Protein AF-A0A4Y7RJN4-F1 (afdb_monomer)

Secondary structure (DSSP, 8-state):
-GGGTT-EEEEEETT-SS-EEEEEEEEETTEEEEEE----SS----EEEETTSEEEEEE--

Structure (mmCIF,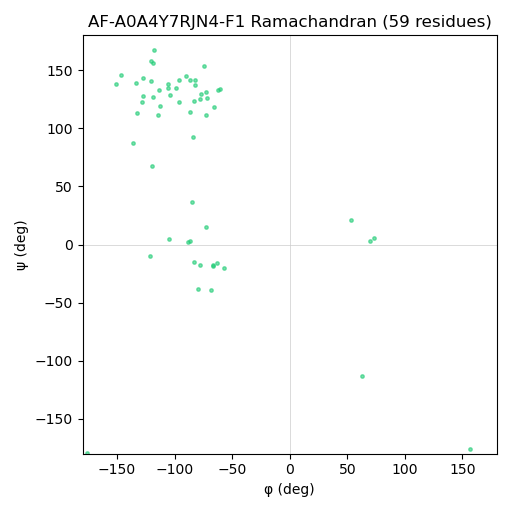 N/CA/C/O backbone):
data_AF-A0A4Y7RJN4-F1
#
_entry.id   AF-A0A4Y7RJN4-F1
#
loop_
_atom_site.group_PDB
_atom_site.id
_atom_site.type_symbol
_atom_site.label_atom_id
_atom_site.label_alt_id
_atom_site.label_comp_id
_atom_site.label_asym_id
_atom_site.label_entity_id
_atom_site.label_seq_id
_atom_site.pdbx_PDB_ins_code
_atom_site.Cartn_x
_atom_site.Cartn_y
_atom_site.Cartn_z
_atom_site.occupancy
_atom_site.B_iso_or_equiv
_atom_site.auth_seq_id
_atom_site.auth_comp_id
_atom_site.auth_asym_id
_atom_site.auth_atom_id
_atom_site.pdbx_PDB_model_num
ATOM 1 N N . MET A 1 1 ? -7.639 -0.150 10.015 1.00 68.38 1 MET A N 1
ATOM 2 C CA . MET A 1 1 ? -6.879 -0.025 8.750 1.00 68.38 1 MET A CA 1
ATOM 3 C C . MET A 1 1 ? -7.531 -0.785 7.593 1.00 68.38 1 MET A C 1
ATOM 5 O O . MET A 1 1 ? -7.137 -0.582 6.458 1.00 68.38 1 MET A O 1
ATOM 9 N N . GLU A 1 2 ? -8.569 -1.588 7.855 1.00 75.94 2 GLU A N 1
ATOM 10 C CA . GLU A 1 2 ? -9.323 -2.344 6.838 1.00 75.94 2 GLU A CA 1
ATOM 11 C C . GLU A 1 2 ? -9.940 -1.477 5.730 1.00 75.94 2 GLU A C 1
ATOM 13 O O . GLU A 1 2 ? -10.193 -1.966 4.641 1.00 75.94 2 GLU A O 1
ATOM 18 N N . TRP A 1 3 ? -10.112 -0.171 5.958 1.00 83.88 3 TRP A N 1
ATOM 19 C CA . TRP A 1 3 ? -10.613 0.771 4.951 1.00 83.88 3 TRP A CA 1
ATOM 20 C C . TRP A 1 3 ? -9.700 0.932 3.721 1.00 83.88 3 TRP A C 1
ATOM 22 O O . TRP A 1 3 ? -10.143 1.481 2.711 1.00 83.88 3 TRP A O 1
ATOM 32 N N . LEU A 1 4 ? -8.438 0.490 3.813 1.00 85.81 4 LEU A N 1
ATOM 33 C CA . LEU A 1 4 ? -7.495 0.478 2.696 1.00 85.81 4 LEU A CA 1
ATOM 34 C C . LEU A 1 4 ? -7.740 -0.679 1.725 1.00 85.81 4 LEU A C 1
ATOM 36 O O . LEU A 1 4 ? -7.243 -0.607 0.609 1.00 85.81 4 LEU A O 1
ATOM 40 N N . ASP A 1 5 ? -8.473 -1.723 2.115 1.00 90.19 5 ASP A N 1
ATOM 41 C CA . ASP A 1 5 ? -8.697 -2.873 1.241 1.00 90.19 5 ASP A CA 1
ATOM 42 C C . ASP A 1 5 ? -9.421 -2.469 -0.056 1.00 90.19 5 ASP A C 1
ATOM 44 O O . ASP A 1 5 ? -10.368 -1.673 -0.052 1.00 90.19 5 ASP A O 1
ATOM 48 N N . GLY A 1 6 ? -8.915 -2.956 -1.188 1.00 88.56 6 GLY A N 1
ATOM 49 C CA . GLY A 1 6 ? -9.358 -2.582 -2.531 1.00 88.56 6 GLY A CA 1
ATOM 50 C C . GLY A 1 6 ? -9.009 -1.151 -2.962 1.00 88.56 6 GLY A C 1
ATOM 51 O O . GLY A 1 6 ? -9.411 -0.732 -4.050 1.00 88.56 6 GLY A O 1
ATOM 52 N N . LYS A 1 7 ? -8.287 -0.367 -2.149 1.00 91.12 7 LYS A N 1
ATOM 53 C CA . LYS A 1 7 ? -7.858 0.990 -2.521 1.00 91.12 7 LYS A CA 1
ATOM 54 C C . LYS A 1 7 ? -6.546 0.962 -3.288 1.00 91.12 7 LYS A C 1
ATOM 56 O O . LYS A 1 7 ? -5.624 0.225 -2.942 1.00 91.12 7 LYS A O 1
ATOM 61 N N . ARG A 1 8 ? -6.442 1.833 -4.296 1.00 91.38 8 ARG A N 1
ATOM 62 C CA . ARG A 1 8 ? -5.159 2.155 -4.918 1.00 91.38 8 ARG A CA 1
ATOM 63 C C . ARG A 1 8 ? -4.397 3.111 -4.008 1.00 91.38 8 ARG A C 1
ATOM 65 O O . ARG A 1 8 ? -4.945 4.117 -3.556 1.00 91.38 8 ARG A O 1
ATOM 72 N N . VAL A 1 9 ? -3.148 2.786 -3.726 1.00 91.44 9 VAL A N 1
ATOM 73 C CA . VAL A 1 9 ? -2.279 3.537 -2.827 1.00 91.44 9 VAL A CA 1
ATOM 74 C C . VAL A 1 9 ? -0.970 3.860 -3.524 1.00 91.44 9 VAL A C 1
ATOM 76 O O . VAL A 1 9 ? -0.458 3.039 -4.277 1.00 91.44 9 VAL A O 1
ATOM 79 N N . PHE A 1 10 ? -0.436 5.045 -3.254 1.00 91.38 10 PHE A N 1
ATOM 80 C CA . PHE A 1 10 ? 0.951 5.404 -3.516 1.00 91.38 10 PHE A CA 1
ATOM 81 C C . PHE A 1 10 ? 1.745 5.269 -2.218 1.00 91.38 10 PHE A C 1
ATOM 83 O O . PHE A 1 10 ? 1.286 5.705 -1.157 1.00 91.38 10 PHE A O 1
ATOM 90 N N . ILE A 1 11 ? 2.921 4.658 -2.300 1.00 89.75 11 ILE A N 1
ATOM 91 C CA . ILE A 1 11 ? 3.772 4.333 -1.160 1.00 89.75 11 ILE A CA 1
ATOM 92 C C . ILE A 1 11 ? 5.172 4.856 -1.434 1.00 89.75 11 ILE A C 1
ATOM 94 O O . ILE A 1 11 ? 5.822 4.456 -2.401 1.00 89.75 11 ILE A O 1
ATOM 98 N N . ARG A 1 12 ? 5.660 5.702 -0.527 1.00 88.81 12 ARG A N 1
ATOM 99 C CA . ARG A 1 12 ? 7.058 6.135 -0.495 1.00 88.81 12 ARG A CA 1
ATOM 100 C C . ARG A 1 12 ? 7.722 5.580 0.757 1.00 88.81 12 ARG A C 1
ATOM 102 O O . ARG A 1 12 ? 7.309 5.878 1.884 1.00 88.81 12 ARG A O 1
ATOM 109 N N . ARG A 1 13 ? 8.760 4.773 0.552 1.00 84.12 13 ARG A N 1
ATOM 110 C CA . ARG A 1 13 ? 9.563 4.202 1.636 1.00 84.12 13 ARG A CA 1
ATOM 111 C C . ARG A 1 13 ? 10.472 5.253 2.247 1.00 84.12 13 ARG A C 1
ATOM 113 O O . ARG A 1 13 ? 10.887 6.209 1.593 1.00 84.12 13 ARG A O 1
ATOM 120 N N . ASP A 1 14 ? 10.814 5.047 3.510 1.00 76.00 14 ASP A N 1
ATOM 121 C C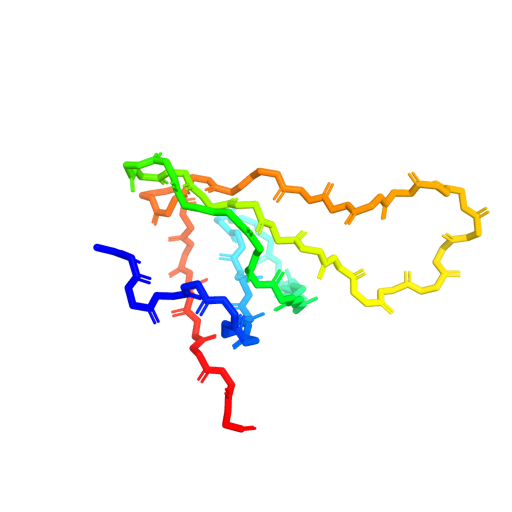A . ASP A 1 14 ? 11.900 5.806 4.111 1.00 76.00 14 ASP A CA 1
ATOM 122 C C . ASP A 1 14 ? 13.211 5.514 3.369 1.00 76.00 14 ASP A C 1
ATOM 124 O O . ASP A 1 14 ? 13.557 4.357 3.138 1.00 76.00 14 ASP A O 1
ATOM 128 N N . ARG A 1 15 ? 13.956 6.580 3.043 1.00 76.62 15 ARG A N 1
ATOM 129 C CA . ARG A 1 15 ? 15.241 6.567 2.308 1.00 76.62 15 ARG A CA 1
ATOM 130 C C . ARG A 1 15 ? 15.174 6.273 0.803 1.00 76.62 15 ARG A C 1
ATOM 132 O O . ARG A 1 15 ? 16.233 6.210 0.188 1.00 76.62 15 ARG A O 1
ATOM 139 N N . GLU A 1 16 ? 13.987 6.166 0.210 1.00 76.81 16 GLU A N 1
ATOM 140 C CA . GLU A 1 16 ? 13.825 6.128 -1.250 1.00 76.81 16 GLU A CA 1
ATOM 141 C C . GLU A 1 16 ? 13.267 7.469 -1.761 1.00 76.81 16 GLU A C 1
ATOM 143 O O . GLU A 1 16 ? 12.410 8.091 -1.122 1.00 76.81 16 GLU A O 1
ATOM 148 N N . GLU A 1 17 ? 13.802 7.960 -2.885 1.00 74.69 17 GLU A N 1
ATOM 149 C CA . GLU A 1 17 ? 13.307 9.186 -3.534 1.00 74.69 17 GLU A CA 1
ATOM 150 C C . GLU A 1 17 ? 12.040 8.906 -4.351 1.00 74.69 17 GLU A C 1
ATOM 152 O O . GLU A 1 17 ? 11.077 9.684 -4.329 1.00 74.69 17 GLU A O 1
ATOM 157 N N . GLU A 1 18 ? 12.019 7.748 -5.008 1.00 81.50 18 GLU A N 1
ATOM 158 C CA . GLU A 1 18 ? 10.905 7.257 -5.805 1.00 81.50 18 GLU A CA 1
ATOM 159 C C . GLU A 1 18 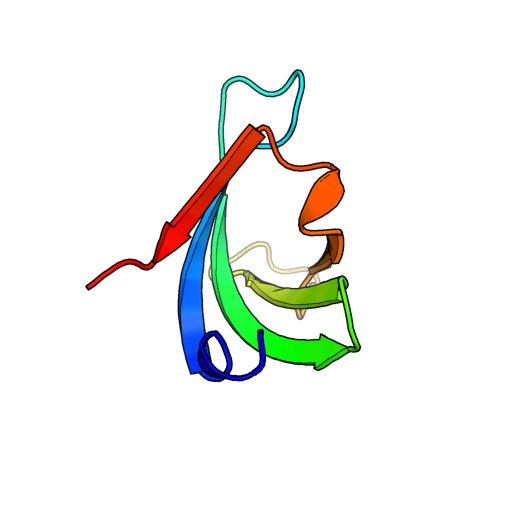? 9.955 6.420 -4.936 1.00 81.50 18 GLU A C 1
ATOM 161 O O . GLU A 1 18 ? 10.355 5.760 -3.977 1.00 81.50 18 GLU A O 1
ATOM 166 N N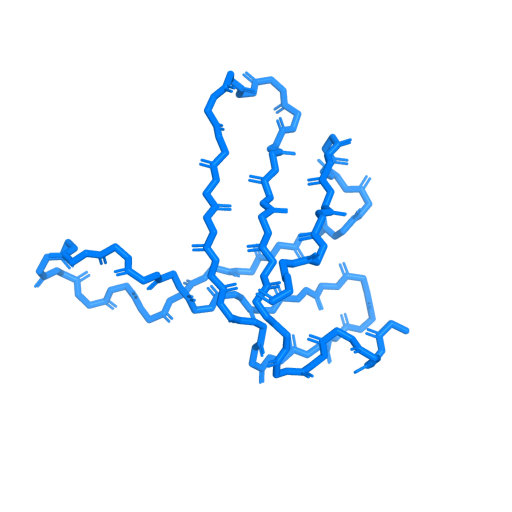 . GLY A 1 19 ? 8.660 6.516 -5.224 1.00 86.56 19 GLY A N 1
ATOM 167 C CA . GLY A 1 19 ? 7.634 5.677 -4.613 1.00 86.56 19 GLY A CA 1
ATOM 168 C C . GLY A 1 19 ? 6.949 4.845 -5.684 1.00 86.56 19 GLY A C 1
ATOM 169 O O . GLY A 1 19 ? 7.092 5.124 -6.872 1.00 86.56 19 GLY A O 1
ATOM 170 N N . PHE A 1 20 ? 6.181 3.852 -5.262 1.00 87.19 20 PHE A N 1
ATOM 171 C CA . PHE A 1 20 ? 5.417 2.995 -6.164 1.00 87.19 20 PHE A CA 1
ATOM 172 C C . PHE A 1 20 ? 3.933 3.082 -5.839 1.00 87.19 20 PHE A C 1
ATOM 174 O O . PHE A 1 20 ? 3.545 3.420 -4.718 1.00 87.19 20 PHE A O 1
ATOM 181 N N . ASP A 1 21 ? 3.096 2.744 -6.810 1.00 89.69 21 ASP A N 1
ATOM 182 C CA . ASP A 1 21 ? 1.665 2.620 -6.601 1.00 89.69 21 ASP A CA 1
ATOM 183 C C . ASP A 1 21 ? 1.153 1.207 -6.888 1.00 89.69 21 ASP A C 1
ATOM 185 O O . ASP A 1 21 ? 1.755 0.408 -7.607 1.00 89.69 21 ASP A O 1
ATOM 189 N N . GLY A 1 22 ? 0.026 0.880 -6.271 1.00 90.50 22 GLY A N 1
ATOM 190 C CA . GLY A 1 22 ? -0.612 -0.414 -6.441 1.00 90.50 22 GLY A CA 1
ATOM 191 C C . GLY A 1 22 ? -1.937 -0.499 -5.709 1.00 90.50 22 GLY A C 1
ATOM 192 O O . GLY A 1 22 ? -2.381 0.462 -5.081 1.00 90.50 22 GLY A O 1
ATOM 193 N N . VAL A 1 23 ? -2.591 -1.651 -5.798 1.00 91.62 23 VAL A N 1
ATOM 194 C CA . VAL A 1 23 ? -3.890 -1.900 -5.165 1.00 91.62 23 VAL A CA 1
ATOM 195 C C . VAL A 1 23 ? -3.692 -2.755 -3.927 1.00 91.62 23 VAL A C 1
ATOM 197 O O . VAL A 1 23 ? -3.066 -3.811 -3.986 1.00 91.62 23 VAL A O 1
ATOM 200 N N . VAL A 1 24 ? -4.236 -2.320 -2.796 1.00 92.25 24 VAL A N 1
ATOM 201 C CA . VAL A 1 24 ? -4.257 -3.140 -1.585 1.00 92.25 24 VAL A CA 1
ATOM 202 C C . VAL A 1 24 ? -5.254 -4.277 -1.778 1.00 92.25 24 VAL A C 1
ATOM 204 O O . VAL A 1 24 ? -6.414 -4.024 -2.093 1.00 92.25 24 VAL A O 1
ATOM 207 N N . THR A 1 25 ? -4.816 -5.517 -1.575 1.00 92.88 25 THR A N 1
ATOM 208 C CA . THR A 1 25 ? -5.688 -6.703 -1.696 1.00 92.88 25 THR A CA 1
ATOM 209 C C . THR A 1 25 ? -5.772 -7.529 -0.417 1.00 92.88 25 THR A C 1
ATOM 211 O O . THR A 1 25 ? -6.581 -8.450 -0.331 1.00 92.88 25 THR A O 1
ATOM 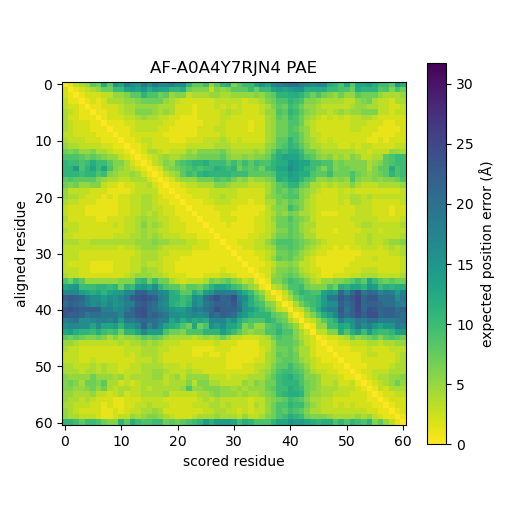214 N N . GLN A 1 26 ? -4.924 -7.237 0.578 1.00 93.44 26 GLN A N 1
ATOM 215 C CA . GLN A 1 26 ? -5.017 -7.818 1.917 1.00 93.44 26 GLN A CA 1
ATOM 216 C C . GLN A 1 26 ? -4.556 -6.816 2.975 1.00 93.44 26 GLN A C 1
ATOM 218 O O . GLN A 1 26 ? -3.588 -6.081 2.774 1.00 93.44 26 GLN A O 1
ATOM 223 N N . VAL A 1 27 ? -5.187 -6.864 4.149 1.00 94.00 27 VAL A N 1
ATOM 224 C CA . VAL A 1 27 ? -4.794 -6.095 5.337 1.00 94.00 27 VAL A CA 1
ATOM 225 C C . VAL A 1 27 ? -4.648 -7.048 6.524 1.00 94.00 27 VAL A C 1
ATOM 227 O O . VAL A 1 27 ? -5.547 -7.830 6.822 1.00 94.00 27 VAL A O 1
ATOM 230 N N . LYS A 1 28 ? -3.504 -6.997 7.213 1.00 94.25 28 LYS A N 1
ATOM 231 C CA . LYS A 1 28 ? -3.185 -7.804 8.402 1.00 94.25 28 LYS A CA 1
ATOM 232 C C . LYS A 1 28 ? -2.532 -6.930 9.470 1.00 94.25 28 LYS A C 1
ATOM 234 O O . LYS A 1 28 ? -1.309 -6.811 9.557 1.00 94.25 28 LYS A O 1
ATOM 239 N N . GLY A 1 29 ? -3.360 -6.299 10.301 1.00 92.62 29 GLY A N 1
ATOM 240 C CA . GLY A 1 29 ? -2.893 -5.366 11.328 1.00 92.62 29 GLY A CA 1
ATOM 241 C C . GLY A 1 29 ? -2.196 -4.155 10.701 1.00 92.62 29 GLY A C 1
ATOM 242 O O . GLY A 1 29 ? -2.845 -3.367 10.021 1.00 92.62 29 GLY A O 1
ATOM 243 N N . LYS A 1 30 ? -0.882 -4.030 10.925 1.00 92.38 30 LYS A N 1
ATOM 244 C CA . LYS A 1 30 ? -0.021 -2.980 10.345 1.00 92.38 30 LYS A CA 1
ATOM 245 C C . LYS A 1 30 ? 0.591 -3.329 8.985 1.00 92.38 30 LYS A C 1
ATOM 247 O O . LYS A 1 30 ? 1.403 -2.576 8.458 1.00 92.38 30 LYS A O 1
ATOM 252 N N . TRP A 1 31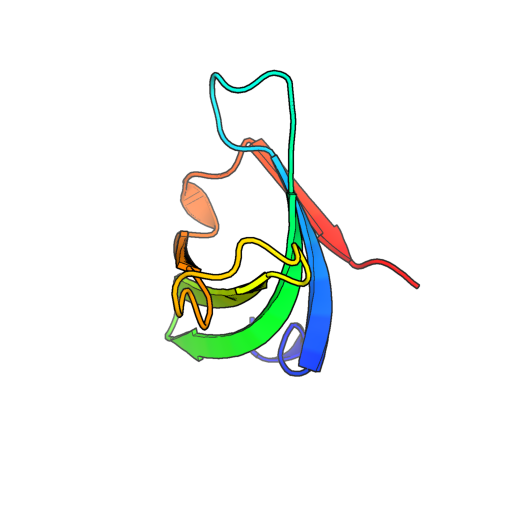 ? 0.266 -4.501 8.452 1.00 94.25 31 TRP A N 1
ATOM 253 C CA . TRP A 1 31 ? 0.758 -4.959 7.162 1.00 94.25 31 TRP A CA 1
ATOM 254 C C . TRP A 1 31 ? -0.345 -4.871 6.118 1.00 94.25 31 TRP A C 1
ATOM 256 O O . TRP A 1 31 ? -1.469 -5.307 6.367 1.00 94.25 31 TRP A O 1
ATOM 266 N N . ILE A 1 32 ? -0.011 -4.355 4.942 1.00 93.81 32 ILE A N 1
ATOM 267 C CA . ILE A 1 32 ? -0.874 -4.374 3.759 1.00 93.81 32 ILE A CA 1
ATOM 268 C C . ILE A 1 32 ? -0.157 -5.111 2.631 1.00 93.81 32 ILE A C 1
ATOM 270 O O . ILE A 1 32 ? 1.056 -4.967 2.477 1.00 93.81 32 ILE A O 1
ATOM 274 N N . TYR A 1 33 ? -0.883 -5.917 1.865 1.00 93.00 33 TYR A N 1
ATOM 275 C CA . TYR A 1 33 ? -0.369 -6.506 0.633 1.00 93.00 33 TYR A CA 1
ATOM 276 C C . TYR A 1 33 ? -0.815 -5.646 -0.540 1.00 93.00 33 TYR A C 1
ATOM 278 O O . TYR A 1 33 ? -2.015 -5.425 -0.716 1.00 93.00 33 TYR A O 1
ATOM 286 N N . VAL A 1 34 ? 0.149 -5.154 -1.309 1.00 91.62 34 VAL A N 1
ATOM 287 C CA . VAL A 1 34 ? -0.070 -4.217 -2.410 1.00 91.62 34 VAL A CA 1
ATOM 288 C C . VAL A 1 34 ? 0.305 -4.906 -3.709 1.00 91.62 34 VAL A C 1
ATOM 290 O O . VAL A 1 34 ? 1.480 -5.181 -3.941 1.00 91.62 34 VAL A O 1
ATOM 293 N N . ALA A 1 35 ? -0.692 -5.180 -4.544 1.00 89.81 35 ALA A N 1
ATOM 294 C CA . ALA A 1 35 ? -0.493 -5.644 -5.908 1.00 89.81 35 ALA A CA 1
ATOM 295 C C . ALA A 1 35 ? 0.010 -4.471 -6.759 1.00 89.81 35 ALA A C 1
ATOM 297 O O . ALA A 1 35 ? -0.707 -3.483 -6.955 1.00 89.81 35 ALA A O 1
ATOM 298 N N . VAL A 1 36 ? 1.264 -4.548 -7.199 1.00 83.75 36 VAL A N 1
ATOM 299 C CA . VAL A 1 36 ? 1.926 -3.488 -7.970 1.00 83.75 36 VAL A CA 1
ATOM 300 C C . VAL A 1 36 ? 1.507 -3.628 -9.431 1.00 83.75 36 VAL A C 1
ATOM 302 O O . VAL A 1 36 ? 1.410 -4.736 -9.946 1.00 83.75 36 VAL A O 1
ATOM 305 N N . SER A 1 37 ? 1.203 -2.512 -10.091 1.00 66.00 37 SER A N 1
ATOM 306 C CA . SER A 1 37 ? 0.718 -2.523 -11.484 1.00 66.00 37 SER A CA 1
ATOM 307 C C . SER A 1 37 ? 1.846 -2.519 -12.528 1.00 66.00 37 SER A C 1
ATOM 309 O O . SER A 1 37 ? 1.557 -2.420 -13.719 1.00 66.00 37 SER A O 1
ATOM 311 N N . ASP A 1 38 ? 3.112 -2.575 -12.099 1.00 61.94 38 ASP A N 1
ATOM 312 C CA . ASP A 1 38 ? 4.278 -2.465 -12.982 1.00 61.94 38 ASP A CA 1
ATOM 313 C C . ASP A 1 38 ? 4.436 -3.752 -13.821 1.00 61.94 38 ASP A C 1
ATOM 315 O O . ASP A 1 38 ? 4.368 -4.850 -13.260 1.00 61.94 38 ASP A O 1
ATOM 319 N N . PRO A 1 39 ? 4.625 -3.670 -15.153 1.00 47.38 39 PRO A N 1
ATOM 320 C CA . PRO A 1 39 ? 4.571 -4.806 -16.063 1.00 47.38 39 PRO A CA 1
ATOM 321 C C . PRO A 1 39 ? 5.909 -5.554 -16.143 1.00 47.38 39 PRO A C 1
ATOM 323 O O . PRO A 1 39 ? 6.287 -6.024 -17.220 1.00 47.38 39 PRO A O 1
ATOM 326 N N . ASP A 1 40 ? 6.641 -5.665 -15.033 1.00 50.53 40 ASP A N 1
ATOM 327 C CA . ASP A 1 40 ? 7.872 -6.451 -15.015 1.00 50.53 40 ASP A CA 1
ATOM 328 C C . ASP A 1 40 ? 7.486 -7.931 -15.237 1.00 50.53 40 ASP A C 1
ATOM 330 O O . ASP A 1 40 ? 6.704 -8.490 -14.459 1.00 50.53 40 ASP A O 1
ATOM 334 N N . PRO A 1 41 ? 7.951 -8.596 -16.314 1.00 49.53 41 PRO A N 1
ATOM 335 C CA . PRO A 1 41 ? 7.365 -9.844 -16.821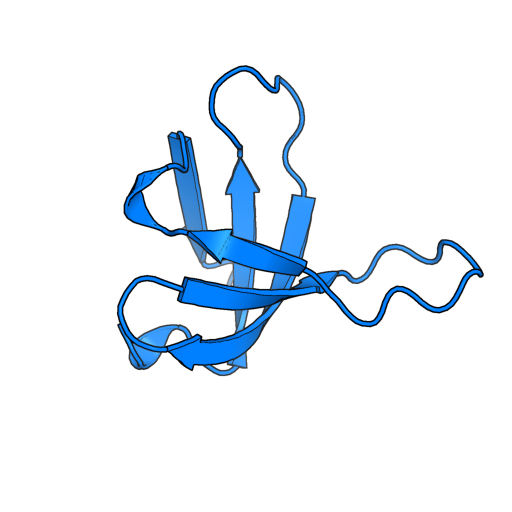 1.00 49.53 41 PRO A CA 1
ATOM 336 C C . PRO A 1 41 ? 7.640 -11.081 -15.947 1.00 49.53 41 PRO A C 1
ATOM 338 O O . PRO A 1 41 ? 7.445 -12.215 -16.387 1.00 49.53 41 PRO A O 1
ATOM 341 N N . VAL A 1 42 ? 8.092 -10.894 -14.707 1.00 52.84 42 VAL A N 1
ATOM 342 C CA . VAL A 1 42 ? 8.534 -11.960 -13.806 1.00 52.84 42 VAL A CA 1
ATOM 343 C C . VAL A 1 42 ? 7.673 -11.983 -12.544 1.00 52.84 42 VAL A C 1
ATOM 345 O O . VAL A 1 42 ? 8.149 -11.700 -11.455 1.00 52.84 42 VAL A O 1
ATOM 348 N N . GLY A 1 43 ? 6.393 -12.339 -12.692 1.00 54.75 43 GLY A N 1
ATOM 349 C CA . GLY A 1 43 ? 5.582 -12.992 -11.648 1.00 54.75 43 GLY A CA 1
ATOM 350 C C . GLY A 1 43 ? 5.498 -12.332 -10.263 1.00 54.75 43 GLY A C 1
ATOM 351 O O . GLY A 1 43 ? 5.210 -13.026 -9.289 1.00 54.75 43 GLY A O 1
ATOM 352 N N . PHE A 1 44 ? 5.770 -11.033 -10.136 1.00 60.00 44 PHE A N 1
ATOM 353 C CA . PHE A 1 44 ? 5.623 -10.318 -8.873 1.00 60.00 44 PHE A CA 1
ATOM 354 C C . PHE A 1 44 ? 4.165 -9.886 -8.701 1.00 60.00 44 PHE A C 1
ATOM 356 O O . PHE A 1 44 ? 3.763 -8.815 -9.137 1.00 60.00 44 PHE A O 1
ATOM 363 N N . ASP A 1 45 ? 3.375 -10.723 -8.026 1.00 74.00 45 ASP A N 1
ATOM 364 C CA . ASP A 1 45 ? 1.955 -10.449 -7.752 1.00 74.00 45 ASP A CA 1
ATOM 365 C C . ASP A 1 45 ? 1.739 -9.254 -6.795 1.00 74.00 45 ASP A C 1
ATOM 367 O O . ASP A 1 45 ? 0.647 -8.687 -6.731 1.00 74.00 45 ASP A O 1
ATOM 371 N N . GLY A 1 46 ? 2.769 -8.852 -6.035 1.00 85.81 46 GLY A N 1
ATOM 372 C CA . GLY A 1 46 ? 2.699 -7.740 -5.088 1.00 85.81 46 GLY A CA 1
ATOM 373 C C . GLY A 1 46 ? 3.732 -7.790 -3.962 1.00 85.81 46 GLY A C 1
ATOM 374 O O . GLY A 1 46 ? 4.589 -8.674 -3.901 1.00 85.81 46 GLY A O 1
ATOM 375 N N . ILE A 1 47 ? 3.639 -6.831 -3.040 1.00 88.62 47 ILE A N 1
ATO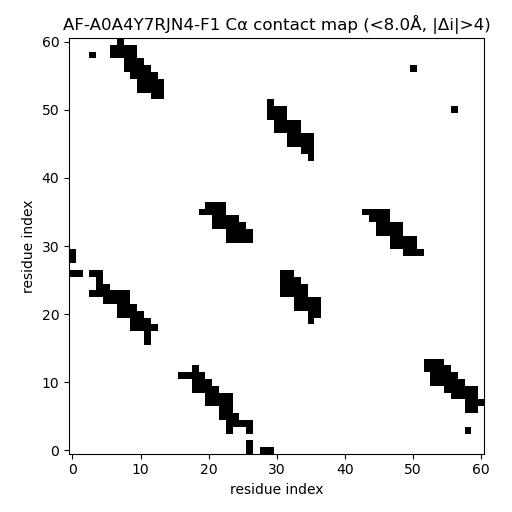M 376 C CA . ILE A 1 47 ? 4.573 -6.654 -1.924 1.00 88.62 47 ILE A CA 1
ATOM 377 C C . ILE A 1 47 ? 3.850 -6.421 -0.595 1.00 88.62 47 ILE A C 1
ATOM 379 O O . ILE A 1 47 ? 2.878 -5.672 -0.513 1.00 88.62 47 ILE A O 1
ATOM 383 N N . TRP A 1 48 ? 4.351 -7.049 0.473 1.00 91.81 48 TRP A N 1
ATOM 384 C CA . TRP A 1 48 ? 3.938 -6.731 1.838 1.00 91.81 48 TRP A CA 1
ATOM 385 C C . TRP A 1 48 ? 4.617 -5.448 2.315 1.00 91.81 48 TRP A C 1
ATOM 387 O O . TRP A 1 48 ? 5.844 -5.345 2.332 1.00 91.81 48 TRP A O 1
ATOM 397 N N . VAL A 1 49 ? 3.809 -4.491 2.756 1.00 90.75 49 VAL A N 1
ATOM 398 C CA . VAL A 1 49 ? 4.249 -3.187 3.248 1.00 90.75 49 VAL A CA 1
ATOM 399 C C . VAL A 1 49 ? 3.832 -3.035 4.702 1.00 90.75 49 VAL A C 1
ATOM 401 O O . VAL A 1 49 ? 2.661 -3.198 5.042 1.00 90.75 49 VAL A O 1
ATOM 404 N N . ASN A 1 50 ? 4.790 -2.700 5.564 1.00 92.38 50 ASN A N 1
ATOM 405 C CA . ASN A 1 50 ? 4.506 -2.315 6.941 1.00 92.38 50 ASN A CA 1
ATOM 406 C C . ASN A 1 50 ? 4.204 -0.819 6.992 1.00 92.38 50 ASN A C 1
ATOM 408 O O . ASN A 1 50 ? 5.098 -0.006 6.752 1.00 92.38 50 ASN A O 1
ATOM 412 N N . THR A 1 51 ? 2.971 -0.459 7.330 1.00 89.12 51 THR A N 1
ATOM 413 C CA . THR A 1 51 ? 2.485 0.922 7.284 1.00 89.12 51 THR A CA 1
ATOM 414 C C . THR A 1 51 ? 3.152 1.851 8.297 1.00 89.12 51 THR A C 1
ATOM 416 O O . THR A 1 51 ? 3.082 3.061 8.135 1.00 89.12 51 THR A O 1
ATOM 419 N N . GLU A 1 52 ? 3.803 1.311 9.330 1.00 88.81 52 GLU A N 1
ATOM 420 C CA . GLU A 1 52 ? 4.534 2.098 10.338 1.00 88.81 52 GLU A CA 1
ATOM 421 C C . GLU A 1 52 ? 5.951 2.479 9.892 1.00 88.81 52 GLU A C 1
ATOM 423 O O . GLU A 1 52 ? 6.584 3.320 10.520 1.00 88.81 52 GLU A O 1
ATOM 428 N N . LEU A 1 53 ? 6.469 1.836 8.840 1.00 86.69 53 LEU A N 1
ATOM 429 C CA . LEU A 1 53 ? 7.837 2.035 8.343 1.00 86.69 53 LEU A CA 1
ATOM 430 C C . LEU A 1 53 ? 7.884 2.866 7.055 1.00 86.69 53 LEU A C 1
ATOM 432 O O . LEU A 1 53 ? 8.936 2.975 6.429 1.00 86.69 53 LEU A O 1
ATOM 436 N N . GLN A 1 54 ? 6.736 3.383 6.614 1.00 85.06 54 GLN A N 1
ATOM 437 C CA . GLN A 1 54 ? 6.643 4.162 5.386 1.00 85.06 54 GLN A CA 1
ATOM 438 C C . GLN A 1 54 ? 6.719 5.642 5.703 1.00 85.06 54 GLN A C 1
ATOM 440 O O . GLN A 1 54 ? 6.110 6.115 6.663 1.00 85.06 54 GLN A O 1
ATOM 445 N N . ARG A 1 55 ? 7.412 6.373 4.834 1.00 86.44 55 ARG A N 1
ATOM 446 C CA . ARG A 1 55 ? 7.447 7.829 4.895 1.00 86.44 55 ARG A CA 1
ATOM 447 C C . ARG A 1 55 ? 6.089 8.420 4.540 1.00 86.44 55 ARG A C 1
ATOM 449 O O . ARG A 1 55 ? 5.666 9.409 5.130 1.00 86.44 55 ARG A O 1
ATOM 456 N N . GLU A 1 56 ? 5.427 7.823 3.552 1.00 88.12 56 GLU A N 1
ATOM 457 C CA . GLU A 1 56 ? 4.148 8.293 3.037 1.00 88.12 56 GLU A CA 1
ATOM 458 C C . GLU A 1 56 ? 3.319 7.133 2.486 1.00 88.12 56 GLU A C 1
ATOM 460 O O . GLU A 1 56 ? 3.831 6.265 1.775 1.00 88.12 56 GLU A O 1
ATOM 465 N N . ILE A 1 57 ? 2.022 7.158 2.795 1.00 89.25 57 ILE A N 1
ATOM 466 C CA . ILE A 1 57 ? 1.004 6.323 2.158 1.00 89.25 57 ILE A CA 1
ATOM 467 C C . ILE A 1 57 ? -0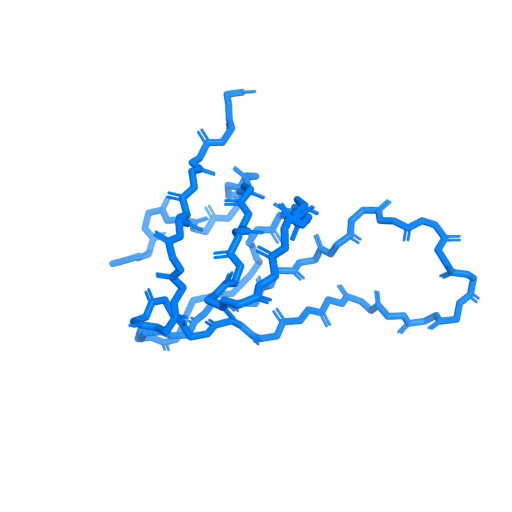.161 7.239 1.795 1.00 89.25 57 ILE A C 1
ATOM 469 O O . ILE A 1 57 ? -0.840 7.762 2.682 1.00 89.25 57 ILE A O 1
ATOM 473 N N . ALA A 1 58 ? -0.397 7.428 0.501 1.00 91.00 58 ALA A N 1
ATOM 474 C CA . ALA A 1 58 ? -1.491 8.241 -0.015 1.00 91.00 58 ALA A CA 1
ATOM 475 C C . ALA A 1 58 ? -2.501 7.355 -0.746 1.00 91.00 58 ALA A C 1
ATOM 477 O O . ALA A 1 58 ? -2.123 6.533 -1.575 1.00 91.00 58 ALA A O 1
ATOM 478 N N . VAL A 1 59 ? -3.793 7.524 -0.465 1.00 89.94 59 VAL A N 1
ATOM 479 C CA . VAL A 1 59 ? -4.850 6.857 -1.237 1.00 89.94 59 VAL A CA 1
ATOM 480 C C . VAL A 1 59 ? -5.131 7.672 -2.490 1.00 89.94 59 VAL A C 1
ATOM 482 O O . VAL A 1 59 ? -5.451 8.859 -2.403 1.00 89.94 59 VAL A O 1
ATOM 485 N N . LEU A 1 60 ? -5.012 7.030 -3.647 1.00 87.88 60 LEU A N 1
ATOM 486 C CA . LEU A 1 60 ? -5.294 7.643 -4.939 1.00 87.88 60 LEU A CA 1
ATOM 487 C C . LEU A 1 60 ? -6.808 7.595 -5.206 1.00 87.88 60 LEU A C 1
ATOM 489 O O . LEU A 1 60 ? -7.479 6.633 -4.823 1.00 87.88 60 LEU A O 1
ATOM 493 N N . LYS A 1 61 ? -7.344 8.667 -5.800 1.00 80.94 61 LYS A N 1
ATOM 494 C CA . LYS A 1 61 ? -8.761 8.767 -6.184 1.00 80.94 61 LYS A CA 1
ATOM 495 C C . LYS A 1 61 ? -9.055 8.025 -7.478 1.00 80.94 61 LYS A C 1
ATOM 497 O O . LYS A 1 61 ? -8.167 8.019 -8.356 1.00 80.94 61 LYS A O 1
#

pLDDT: mean 83.27, std 12.39, range [47.38, 94.25]

Radius of gyration: 11.01 Å; Cα contacts (8 Å, |Δi|>4): 117; chains: 1; bounding box: 26×22×28 Å

Sequence (61 aa):
MEWLDGKRVFIRRDREEEGFDGVVTQVKGKWIYVAVSDPDPVGFDGIWVNTELQREIAVLK

Nearest PDB structures (foldseek):
  9bxa-assembly1_G  TM=7.457E-01  e=2.245E-03  Bacillus sp. (in: firmicutes)
  2rm4-assembly1_A  TM=7.424E-01  e=3.595E-02  Drosophila melanogaster
  1y96-assembly2_D  TM=7.055E-01  e=2.194E-01  Homo sapiens
  4gy5-assembly4_D  TM=6.000E-01  e=4.803E-01  Homo sapiens
  5in1-assembly1_B  TM=5.148E-01  e=4.803E-01  Oryza sativa

Solvent-accessible surface area (backbone atoms only — not comparable to full-atom values): 3647 Å² total; per-residue (Å²): 113,68,85,47,54,74,34,41,34,38,40,28,46,65,95,47,94,66,60,52,53,26,35,23,76,43,72,58,84,60,34,36,32,29,32,46,76,71,84,67,93,71,86,64,73,53,47,82,42,53,66,87,68,42,70,40,78,45,78,60,132

Mean predicted aligned error: 5.61 Å

Foldseek 3Di:
DCVQAQFKKWFAFPPDPDIFIFHFHDDDPQWTWGQGPDPPVPPDRTDIDRNVRTPDIDTDD

Organism: NCBI:txid258475